Protein AF-A0AA38I132-F1 (afdb_monomer_lite)

Secondary structure (DSSP, 8-state):
-------------HHHHHHHTSPEEEEEEE-SGGGTT--HHHHHHHHHHHTTTTS---EEEEEE-STT-EEEEES-HHHHHHHHHHHHTTTEEEEEEPPPPPPP------HHHHTSS----

Sequence (121 aa):
MSADADEMHAKTSYAQTLIKNSQKTIIVKPKGENQKNQSIAKTKSDVLKNVDPLTDINIGKVKNLKDGGVLLQCDSSSNFKQSAMNNLSDQYDIREVKTIGPRIRITGIPDYIKKKTLSYI

Foldseek 3Di:
DDDPPPPPPPPDDPLNVVVVPDFWKKKKAFDDPVQLQPALVVVVVQLCVQQVPPDPKDWDDWDADHSSMIMTTINDLPSSQVSCCVGPVVTIDMDIDDDDGDDDDDPDDDPVVVPPPDPDD

Structure (mmCIF, N/CA/C/O backbone):
data_AF-A0AA38I132-F1
#
_entry.id   AF-A0AA38I132-F1
#
loop_
_atom_site.group_PDB
_atom_site.id
_atom_site.type_symbol
_atom_site.label_atom_id
_atom_site.label_alt_id
_atom_site.label_comp_id
_atom_site.label_asym_id
_atom_site.label_entity_id
_atom_site.label_seq_id
_atom_site.pdbx_PDB_ins_code
_atom_site.Cartn_x
_atom_site.Cartn_y
_atom_site.Cartn_z
_atom_site.occupancy
_atom_site.B_iso_or_equiv
_atom_site.auth_seq_id
_atom_site.auth_comp_id
_atom_site.auth_asym_id
_atom_site.auth_atom_id
_atom_site.pdbx_PDB_model_num
ATOM 1 N N . MET A 1 1 ? -2.805 -18.395 -49.022 1.00 41.16 1 MET A N 1
ATOM 2 C CA . MET A 1 1 ? -1.754 -17.359 -48.977 1.00 41.16 1 MET A CA 1
ATOM 3 C C . MET A 1 1 ? -1.809 -16.762 -47.585 1.00 41.16 1 MET A C 1
ATOM 5 O O . MET A 1 1 ? -2.701 -15.972 -47.311 1.00 41.16 1 MET A O 1
ATOM 9 N N . SER A 1 2 ? -0.971 -17.273 -46.685 1.00 41.19 2 SER A N 1
ATOM 10 C CA . SER A 1 2 ? -0.901 -16.840 -45.288 1.00 41.19 2 SER A CA 1
ATOM 11 C C . SER A 1 2 ? 0.011 -15.622 -45.215 1.00 41.19 2 SER A C 1
ATOM 13 O O . SER A 1 2 ? 1.144 -15.687 -45.682 1.00 41.19 2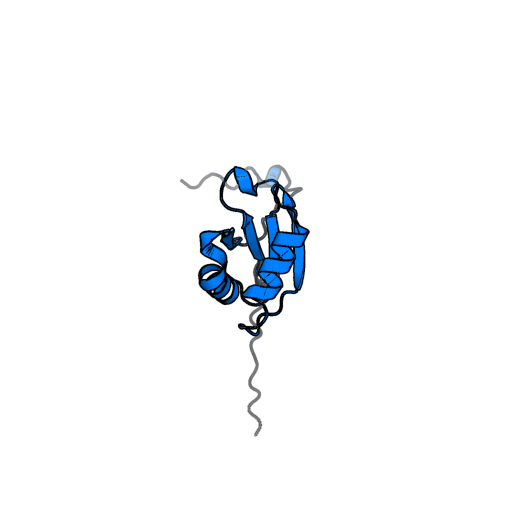 SER A O 1
ATOM 15 N N . ALA A 1 3 ? -0.507 -14.507 -44.709 1.00 45.59 3 ALA A N 1
ATOM 16 C CA . ALA A 1 3 ? 0.309 -13.360 -44.350 1.00 45.59 3 ALA A CA 1
ATOM 17 C C . ALA A 1 3 ? 0.806 -13.594 -42.921 1.00 45.59 3 ALA A C 1
ATOM 19 O O . ALA A 1 3 ? 0.038 -13.460 -41.968 1.00 45.59 3 ALA A O 1
ATOM 20 N N . ASP A 1 4 ? 2.064 -14.006 -42.799 1.00 46.94 4 ASP A N 1
ATOM 21 C CA . ASP A 1 4 ? 2.779 -14.055 -41.532 1.00 46.94 4 ASP A CA 1
ATOM 22 C C . ASP A 1 4 ? 2.909 -12.624 -40.995 1.00 46.94 4 ASP A C 1
ATOM 24 O O . ASP A 1 4 ? 3.622 -11.782 -41.546 1.00 46.94 4 ASP A O 1
ATOM 28 N N . ALA A 1 5 ? 2.151 -12.326 -39.941 1.00 51.34 5 ALA A N 1
ATOM 29 C CA . ALA A 1 5 ? 2.345 -11.133 -39.139 1.00 51.34 5 ALA A CA 1
ATOM 30 C C . ALA A 1 5 ? 3.585 -11.364 -38.269 1.00 51.34 5 ALA A C 1
ATOM 32 O O . ALA A 1 5 ? 3.509 -11.980 -37.208 1.00 51.34 5 ALA A O 1
ATOM 33 N N . ASP A 1 6 ? 4.730 -10.901 -38.763 1.00 47.12 6 ASP A N 1
ATOM 34 C CA . ASP A 1 6 ? 5.992 -10.858 -38.032 1.00 47.12 6 ASP A CA 1
ATOM 35 C C . ASP A 1 6 ? 5.826 -9.904 -36.834 1.00 47.12 6 ASP A C 1
ATOM 37 O O . ASP A 1 6 ? 5.898 -8.674 -36.942 1.00 47.12 6 ASP A O 1
ATOM 41 N N . GLU A 1 7 ? 5.490 -10.475 -35.679 1.00 51.91 7 GLU A N 1
ATOM 42 C CA . GLU A 1 7 ? 5.307 -9.761 -34.424 1.00 51.91 7 GLU A CA 1
ATOM 43 C C . GLU A 1 7 ? 6.687 -9.274 -33.950 1.00 51.91 7 GLU A C 1
ATOM 45 O O . GLU A 1 7 ? 7.458 -9.996 -33.314 1.00 51.91 7 GLU A O 1
ATOM 50 N N . MET A 1 8 ? 7.046 -8.035 -34.306 1.00 45.88 8 MET A N 1
ATOM 51 C CA . MET A 1 8 ? 8.252 -7.371 -33.806 1.00 45.88 8 MET A CA 1
ATOM 52 C C . MET A 1 8 ? 8.192 -7.267 -32.274 1.00 45.88 8 MET A C 1
ATOM 54 O O . MET A 1 8 ? 7.698 -6.288 -31.711 1.00 45.88 8 MET A O 1
ATOM 58 N N . HIS A 1 9 ? 8.738 -8.264 -31.576 1.00 53.69 9 HIS A N 1
ATOM 59 C CA . HIS A 1 9 ? 8.981 -8.211 -30.140 1.00 53.69 9 HIS A CA 1
ATOM 60 C C . HIS A 1 9 ? 9.980 -7.087 -29.838 1.00 53.69 9 HIS A C 1
ATOM 62 O O . HIS A 1 9 ? 11.200 -7.270 -29.878 1.00 53.69 9 HIS A O 1
ATOM 68 N N . ALA A 1 10 ? 9.465 -5.901 -29.508 1.00 62.38 10 ALA A N 1
ATOM 69 C CA . ALA A 1 10 ? 10.262 -4.816 -28.962 1.00 62.38 10 ALA A CA 1
ATOM 70 C C . ALA A 1 10 ? 11.015 -5.335 -27.724 1.00 62.38 10 ALA A C 1
ATOM 72 O O . ALA A 1 10 ? 10.408 -5.639 -26.691 1.00 62.38 10 ALA A O 1
ATOM 73 N N . LYS A 1 11 ? 12.346 -5.468 -27.834 1.00 68.38 11 LYS A N 1
ATOM 74 C CA . LYS A 1 11 ? 13.218 -5.896 -26.732 1.00 68.38 11 LYS A CA 1
ATOM 75 C C . LYS A 1 11 ? 13.067 -4.903 -25.580 1.00 68.38 11 LYS A C 1
ATOM 77 O O . LYS A 1 11 ? 13.655 -3.826 -25.582 1.00 68.38 11 LYS A O 1
ATOM 82 N N . THR A 1 12 ? 12.235 -5.261 -24.607 1.00 71.19 12 THR A N 1
ATOM 83 C CA . THR A 1 12 ? 12.004 -4.466 -23.400 1.00 71.19 12 THR A CA 1
ATOM 84 C C . THR A 1 12 ? 13.298 -4.446 -22.586 1.00 71.19 12 THR A C 1
ATOM 86 O O . THR A 1 12 ? 13.916 -5.488 -22.367 1.00 71.19 12 THR A O 1
ATOM 89 N N . SER A 1 13 ? 13.732 -3.263 -22.147 1.00 80.12 13 SER A N 1
ATOM 90 C CA . SER A 1 13 ? 14.944 -3.130 -21.330 1.00 80.12 13 SER A CA 1
ATOM 91 C C . SER A 1 13 ? 14.785 -3.888 -20.009 1.00 80.12 13 SE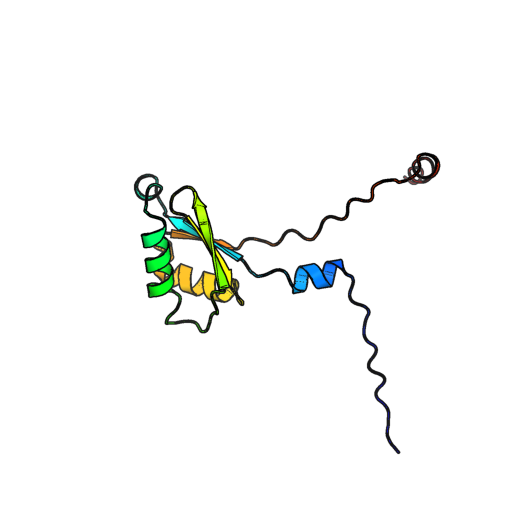R A C 1
ATOM 93 O O . SER A 1 13 ? 13.711 -3.865 -19.408 1.00 80.12 13 SER A O 1
ATOM 95 N N . TYR A 1 14 ? 15.857 -4.501 -19.496 1.00 77.81 14 TYR A N 1
ATOM 96 C CA . TYR A 1 14 ? 15.841 -5.197 -18.201 1.00 77.81 14 TYR A CA 1
ATOM 97 C C . TYR A 1 14 ? 15.271 -4.319 -17.074 1.00 77.81 14 TYR A C 1
ATOM 99 O O . TYR A 1 14 ? 14.487 -4.779 -16.245 1.00 77.81 14 TYR A O 1
ATOM 107 N N . ALA A 1 15 ? 15.582 -3.019 -17.095 1.00 75.06 15 ALA A N 1
ATOM 108 C CA . ALA A 1 15 ? 15.034 -2.058 -16.144 1.00 75.06 15 ALA A CA 1
ATOM 109 C C . ALA A 1 15 ? 13.503 -1.925 -16.252 1.00 75.06 15 ALA A C 1
ATOM 111 O O . ALA A 1 15 ? 12.820 -1.837 -15.234 1.00 75.06 15 ALA A O 1
ATOM 112 N N . GLN A 1 16 ? 12.953 -1.951 -17.469 1.00 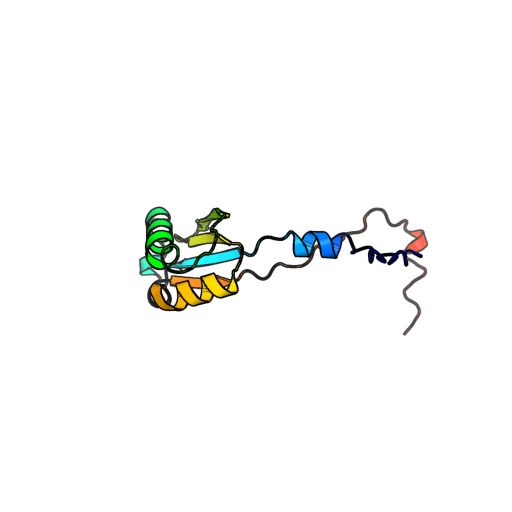75.31 16 GLN A N 1
ATOM 113 C CA . GLN A 1 16 ? 11.507 -1.904 -17.697 1.00 75.31 16 GLN A CA 1
ATOM 114 C C . GLN A 1 16 ? 10.827 -3.195 -17.225 1.00 75.31 16 GLN A C 1
ATOM 116 O O . GLN A 1 16 ? 9.758 -3.125 -16.622 1.00 75.31 16 GLN A O 1
ATOM 121 N N . THR A 1 17 ? 11.459 -4.355 -17.418 1.00 77.50 17 THR A N 1
ATOM 122 C CA . THR A 1 17 ? 10.970 -5.638 -16.886 1.00 77.50 17 THR A CA 1
ATOM 123 C C . THR A 1 17 ? 10.924 -5.627 -15.358 1.00 77.50 17 THR A C 1
ATOM 125 O O . THR A 1 17 ? 9.922 -6.025 -14.768 1.00 77.50 17 THR A O 1
ATOM 128 N N . LEU A 1 18 ? 11.958 -5.094 -14.699 1.00 74.44 18 LEU A N 1
ATOM 129 C CA . LEU A 1 18 ? 11.977 -4.953 -13.240 1.00 74.44 18 LEU A CA 1
ATOM 130 C C . LEU A 1 18 ? 10.885 -4.014 -12.716 1.00 74.44 18 LEU A C 1
ATOM 132 O O . LEU A 1 18 ? 10.295 -4.289 -11.675 1.00 74.44 18 LEU A O 1
ATOM 136 N N . ILE A 1 19 ? 10.597 -2.920 -13.424 1.00 74.56 19 ILE A N 1
ATOM 137 C CA . ILE A 1 19 ? 9.520 -1.996 -13.042 1.00 74.56 19 ILE A CA 1
ATOM 138 C C . ILE A 1 19 ? 8.151 -2.662 -13.219 1.00 74.56 19 ILE A C 1
ATOM 140 O O . ILE A 1 19 ? 7.323 -2.572 -12.314 1.00 74.56 19 ILE A O 1
ATOM 144 N N . LYS A 1 20 ? 7.919 -3.364 -14.337 1.00 70.75 20 LYS A N 1
ATOM 145 C CA . LYS A 1 20 ? 6.671 -4.112 -14.579 1.00 70.75 20 LYS A CA 1
ATOM 146 C C . LYS A 1 20 ? 6.434 -5.192 -13.521 1.00 70.75 20 LYS A C 1
ATOM 148 O O . LYS A 1 20 ? 5.314 -5.339 -13.052 1.00 70.75 20 LYS A O 1
ATOM 153 N N . ASN A 1 21 ? 7.495 -5.877 -13.098 1.00 70.38 21 ASN A N 1
ATOM 154 C CA . ASN A 1 21 ? 7.427 -6.919 -12.072 1.00 70.38 21 ASN A CA 1
ATOM 155 C C . ASN A 1 21 ? 7.445 -6.367 -10.636 1.00 70.38 21 ASN A C 1
ATOM 157 O O . ASN A 1 21 ? 7.314 -7.132 -9.679 1.00 70.38 21 ASN A O 1
ATOM 161 N N . SER A 1 22 ? 7.629 -5.055 -10.452 1.00 71.62 22 SER A N 1
ATOM 162 C CA . SER A 1 22 ? 7.587 -4.451 -9.123 1.00 71.62 22 SER A CA 1
ATOM 163 C C . SER A 1 22 ? 6.146 -4.410 -8.613 1.00 71.62 22 SER A C 1
ATOM 165 O O . SER A 1 22 ? 5.270 -3.775 -9.201 1.00 71.62 22 SER A O 1
ATOM 167 N N . GLN A 1 23 ? 5.893 -5.107 -7.507 1.00 74.81 23 GLN A N 1
ATOM 168 C CA . GLN A 1 23 ? 4.561 -5.168 -6.914 1.00 74.81 23 GLN A CA 1
ATOM 169 C C . GLN A 1 23 ? 4.161 -3.817 -6.320 1.00 74.81 23 GLN A C 1
ATOM 171 O O . GLN A 1 23 ? 4.927 -3.181 -5.583 1.00 74.81 23 GLN A O 1
ATOM 176 N N . LYS A 1 24 ? 2.933 -3.393 -6.623 1.00 85.94 24 LYS A N 1
ATOM 177 C CA . LYS A 1 24 ? 2.355 -2.163 -6.091 1.00 85.94 24 LYS A CA 1
ATOM 178 C C . LYS A 1 24 ? 2.178 -2.307 -4.585 1.00 85.94 24 LYS A C 1
ATOM 180 O O . LYS A 1 24 ? 1.784 -3.356 -4.081 1.00 85.94 24 LYS A O 1
ATOM 185 N N . THR A 1 25 ? 2.573 -1.272 -3.853 1.00 89.62 25 THR A N 1
ATOM 186 C CA . THR A 1 25 ? 2.740 -1.361 -2.403 1.00 89.62 25 THR A CA 1
ATOM 187 C C . THR A 1 25 ? 2.106 -0.163 -1.714 1.00 89.62 25 THR A C 1
ATOM 189 O O . THR A 1 25 ? 2.297 0.980 -2.133 1.00 89.62 25 THR A O 1
ATOM 192 N N . ILE A 1 26 ? 1.389 -0.421 -0.623 1.00 90.88 26 ILE A N 1
ATOM 193 C CA . ILE A 1 26 ? 0.724 0.593 0.194 1.00 90.88 26 ILE A CA 1
ATOM 194 C C . ILE A 1 26 ? 1.159 0.464 1.640 1.00 90.88 26 ILE A C 1
ATOM 196 O O . ILE A 1 26 ? 1.355 -0.630 2.161 1.00 90.88 26 ILE A O 1
ATOM 200 N N . ILE A 1 27 ? 1.314 1.609 2.286 1.00 92.44 27 ILE A N 1
ATOM 201 C CA . ILE A 1 27 ? 1.561 1.731 3.711 1.00 92.44 27 ILE A CA 1
ATOM 202 C C . ILE A 1 27 ? 0.271 2.206 4.369 1.00 92.44 27 ILE A C 1
ATOM 204 O O . ILE A 1 27 ? -0.289 3.221 3.961 1.00 92.44 27 ILE A O 1
ATOM 208 N N . VAL A 1 28 ? -0.149 1.498 5.412 1.00 91.69 28 VAL A N 1
ATOM 209 C CA . VAL A 1 28 ? -1.249 1.892 6.294 1.00 91.69 28 VAL A CA 1
ATOM 210 C C . VAL A 1 28 ? -0.674 2.061 7.694 1.00 91.69 28 VAL A C 1
ATOM 212 O O . VAL A 1 28 ? -0.069 1.134 8.237 1.00 91.69 28 VAL A O 1
ATOM 215 N N . LYS A 1 29 ? -0.809 3.255 8.270 1.00 92.31 29 LYS A N 1
ATOM 216 C CA . LYS A 1 29 ? -0.301 3.584 9.608 1.00 92.31 29 LYS A CA 1
ATOM 217 C C . LYS A 1 29 ? -1.392 4.222 10.462 1.00 92.31 29 LYS A C 1
ATOM 219 O O . LYS A 1 29 ? -2.111 5.056 9.929 1.00 92.31 29 LYS A O 1
ATOM 224 N N . PRO A 1 30 ? -1.520 3.886 11.753 1.00 91.81 30 PRO A N 1
ATOM 225 C CA . PRO A 1 30 ? -2.459 4.567 12.643 1.00 91.81 30 PRO A CA 1
ATOM 226 C C . PRO A 1 30 ? -2.188 6.079 12.716 1.00 91.81 30 PRO A C 1
ATOM 228 O O . PRO A 1 30 ? -1.031 6.512 12.702 1.00 91.81 30 PRO A O 1
ATOM 231 N N . LYS A 1 31 ? -3.251 6.884 12.796 1.00 88.94 31 LYS A N 1
ATOM 232 C CA . LYS A 1 31 ? -3.191 8.341 12.971 1.00 88.94 31 LYS A CA 1
ATOM 233 C C . LYS A 1 31 ? -3.223 8.719 14.450 1.00 88.94 31 LYS A C 1
ATOM 235 O O . LYS A 1 31 ? -3.947 8.139 15.250 1.00 88.94 31 LYS A O 1
ATOM 240 N N . GLY A 1 32 ? -2.477 9.768 14.789 1.00 78.19 32 GLY A N 1
ATOM 241 C CA . GLY A 1 32 ? -2.440 10.337 16.137 1.00 78.19 32 GLY A CA 1
ATOM 242 C C . GLY A 1 32 ? -1.423 9.661 17.059 1.00 78.19 32 GLY A C 1
ATOM 243 O O . GLY A 1 32 ? -1.155 8.465 16.965 1.00 78.19 32 GLY A O 1
ATOM 244 N N . GLU A 1 33 ? -0.829 10.444 17.961 1.00 70.38 33 GLU A N 1
ATOM 245 C CA . GLU A 1 33 ? 0.211 9.959 18.882 1.00 70.38 33 GLU A CA 1
ATOM 246 C C . GLU A 1 33 ? -0.282 8.843 19.803 1.00 70.38 33 GLU A C 1
ATOM 248 O O . GLU A 1 33 ? 0.447 7.884 20.044 1.00 70.38 33 GLU A O 1
ATOM 253 N N . ASN A 1 34 ? -1.555 8.896 20.194 1.00 66.62 34 ASN A N 1
ATOM 254 C CA . ASN A 1 34 ? -2.179 7.895 21.057 1.00 66.62 34 ASN A CA 1
ATOM 255 C C . ASN A 1 34 ? -2.399 6.538 20.364 1.00 66.62 34 ASN A C 1
ATOM 257 O O . ASN A 1 34 ? -2.600 5.537 21.045 1.00 66.62 34 ASN A O 1
ATOM 261 N N . GLN A 1 35 ? -2.345 6.476 19.027 1.00 68.94 35 GLN A N 1
ATOM 262 C CA . GLN A 1 35 ? -2.525 5.231 18.268 1.00 68.94 35 GLN A CA 1
ATOM 263 C C . GLN A 1 35 ? -1.222 4.680 17.674 1.00 68.94 35 GLN A C 1
ATOM 265 O O . GLN A 1 35 ? -1.222 3.570 17.144 1.00 68.94 35 GLN A O 1
ATOM 270 N N . LYS A 1 36 ? -0.087 5.384 17.809 1.00 68.44 36 LYS A N 1
ATOM 271 C CA . LYS A 1 36 ? 1.226 4.892 17.342 1.00 68.44 36 LYS A CA 1
ATOM 272 C C . LYS A 1 36 ? 1.657 3.594 18.038 1.00 68.44 36 LYS A C 1
ATOM 274 O O . LYS A 1 36 ? 2.381 2.803 17.452 1.00 68.44 36 LYS A O 1
ATOM 279 N N . ASN A 1 37 ? 1.164 3.325 19.246 1.00 75.12 37 ASN A N 1
ATOM 280 C CA . ASN A 1 37 ? 1.423 2.073 19.970 1.00 75.12 37 ASN A CA 1
ATOM 281 C C . ASN A 1 37 ? 0.369 0.983 19.710 1.00 75.12 37 ASN A C 1
ATOM 283 O O . ASN A 1 37 ? 0.324 -0.021 20.422 1.00 75.12 37 ASN A O 1
ATOM 287 N N . GLN A 1 38 ? -0.501 1.161 18.713 1.00 82.38 38 GLN A N 1
ATOM 288 C CA . GLN A 1 38 ? -1.498 0.157 18.374 1.00 82.38 38 GLN A CA 1
ATOM 289 C C . GLN A 1 38 ? -0.838 -1.164 17.945 1.00 82.38 38 GLN A C 1
ATOM 291 O O . GLN A 1 38 ? 0.156 -1.194 17.219 1.00 82.38 38 GLN A O 1
ATOM 296 N N . SER A 1 39 ? -1.441 -2.283 18.356 1.00 86.81 39 SER A N 1
ATOM 297 C CA . SER A 1 39 ? -1.027 -3.609 17.900 1.00 86.81 39 SER A CA 1
ATOM 298 C C . SER A 1 39 ? -1.175 -3.745 16.384 1.00 86.81 39 SER A C 1
ATOM 300 O O . SER A 1 39 ? -2.242 -3.507 15.818 1.00 86.81 39 SER A O 1
ATOM 302 N N . ILE A 1 40 ? -0.119 -4.236 15.735 1.00 88.94 40 ILE A N 1
ATOM 303 C CA . ILE A 1 40 ? -0.099 -4.525 14.296 1.00 88.94 40 ILE A CA 1
ATOM 304 C C . ILE A 1 40 ? -1.227 -5.494 13.904 1.00 88.94 40 ILE A C 1
ATOM 306 O O . ILE A 1 40 ? -1.790 -5.384 12.817 1.00 88.94 40 ILE A O 1
ATOM 310 N N . ALA A 1 41 ? -1.583 -6.435 14.787 1.00 88.44 41 ALA A N 1
ATOM 311 C CA . ALA A 1 41 ? -2.663 -7.389 14.537 1.00 88.44 41 ALA A CA 1
ATOM 312 C C . ALA A 1 41 ? -4.022 -6.691 14.371 1.00 88.44 41 ALA A C 1
ATOM 314 O O . ALA A 1 41 ? -4.814 -7.092 13.521 1.00 88.44 41 ALA A O 1
ATOM 315 N N . LYS A 1 42 ? -4.259 -5.611 15.128 1.00 89.94 42 LYS A N 1
ATOM 316 C CA . LYS A 1 42 ? -5.471 -4.801 15.001 1.00 89.94 42 LYS A CA 1
ATOM 317 C C . LYS A 1 42 ? -5.501 -4.087 13.652 1.00 89.94 42 LYS A C 1
ATOM 319 O O . LYS A 1 42 ? -6.465 -4.246 12.919 1.00 89.94 42 LYS A O 1
ATOM 324 N N . THR A 1 43 ? -4.404 -3.434 13.265 1.00 89.44 43 THR A N 1
ATOM 325 C CA . THR A 1 43 ? -4.294 -2.771 11.954 1.00 89.44 43 THR A CA 1
ATOM 326 C C . THR A 1 43 ? -4.535 -3.745 10.795 1.00 89.44 43 THR A C 1
ATOM 328 O O . THR A 1 43 ? -5.240 -3.414 9.849 1.00 89.44 43 THR A O 1
ATOM 331 N N . LYS A 1 44 ? -3.998 -4.973 10.866 1.00 88.50 44 LYS A N 1
ATOM 332 C CA . LYS A 1 44 ? -4.267 -6.012 9.854 1.00 88.50 44 LYS A CA 1
ATOM 333 C C . LYS A 1 44 ? -5.740 -6.406 9.803 1.00 88.50 44 LYS A C 1
ATOM 335 O O . LYS A 1 44 ? -6.295 -6.507 8.717 1.00 88.50 44 LYS A O 1
ATOM 340 N N . SER A 1 45 ? -6.345 -6.638 10.966 1.00 88.88 45 SER A N 1
ATOM 341 C CA . SER A 1 45 ? -7.757 -7.007 11.077 1.00 88.88 45 SER A CA 1
ATOM 342 C C . SER A 1 45 ? -8.658 -5.917 10.501 1.00 88.88 45 SER A C 1
ATOM 344 O O . SER A 1 45 ? -9.541 -6.212 9.705 1.00 88.88 45 SER A O 1
ATOM 346 N N . ASP A 1 46 ? -8.383 -4.654 10.827 1.00 88.94 46 ASP A N 1
ATOM 347 C CA . ASP A 1 46 ? -9.164 -3.516 10.346 1.00 88.94 46 ASP A CA 1
ATOM 348 C C . ASP A 1 46 ? -9.041 -3.354 8.827 1.00 88.94 46 ASP A C 1
ATOM 350 O O . ASP A 1 46 ? -10.042 -3.113 8.156 1.00 88.94 46 ASP A O 1
ATOM 354 N N . VAL A 1 47 ? -7.845 -3.550 8.264 1.00 88.25 47 VAL A N 1
ATOM 355 C CA . VAL A 1 47 ? -7.648 -3.541 6.809 1.00 88.25 47 VAL A CA 1
ATOM 356 C C . VAL A 1 47 ? -8.422 -4.673 6.133 1.00 88.25 47 VAL A C 1
ATOM 358 O O . VAL A 1 47 ? -9.169 -4.413 5.194 1.00 88.25 47 VAL A O 1
ATOM 361 N N . LEU A 1 48 ? -8.280 -5.912 6.611 1.00 85.12 48 LEU A N 1
ATOM 362 C CA . LEU A 1 48 ? -8.953 -7.066 6.007 1.00 85.12 48 LEU A CA 1
ATOM 363 C C . LEU A 1 48 ? -10.480 -6.957 6.115 1.00 85.12 48 LEU A C 1
ATOM 365 O O . LEU A 1 48 ? -11.194 -7.323 5.195 1.00 85.12 48 LEU A O 1
ATOM 369 N N . LYS A 1 49 ? -11.004 -6.399 7.209 1.00 85.44 49 LYS A N 1
ATOM 370 C CA . LYS A 1 49 ? -12.453 -6.234 7.388 1.00 85.44 49 LYS A CA 1
ATOM 371 C C . LYS A 1 49 ? -13.056 -5.120 6.539 1.00 85.44 49 LYS A C 1
ATOM 373 O O . LYS A 1 49 ? -14.195 -5.254 6.113 1.00 85.44 49 LYS A O 1
ATOM 378 N N . ASN A 1 50 ? -12.332 -4.020 6.336 1.00 82.50 50 ASN A N 1
ATOM 379 C CA . ASN A 1 50 ? -12.899 -2.807 5.736 1.00 82.50 50 ASN A CA 1
ATOM 380 C C . ASN A 1 50 ? -12.470 -2.568 4.281 1.00 82.50 50 ASN A C 1
ATOM 382 O O . ASN A 1 50 ? -13.039 -1.698 3.625 1.00 82.50 50 ASN A O 1
ATOM 386 N N . VAL A 1 51 ? -11.465 -3.290 3.776 1.00 75.50 51 VAL A N 1
ATOM 387 C CA . VAL A 1 51 ? -10.947 -3.112 2.405 1.00 75.50 51 VAL A CA 1
ATOM 388 C C . VAL A 1 51 ? -11.140 -4.365 1.549 1.00 75.50 51 VAL A C 1
ATOM 390 O O . VAL A 1 51 ? -11.530 -4.242 0.394 1.00 75.50 51 VAL A O 1
ATOM 393 N N . ASP A 1 52 ? -10.931 -5.555 2.114 1.00 65.31 52 ASP A N 1
ATOM 394 C CA . ASP A 1 52 ? -11.002 -6.836 1.390 1.00 65.31 52 ASP A CA 1
ATOM 395 C C . ASP A 1 52 ? -12.409 -7.211 0.859 1.00 65.31 52 ASP A C 1
ATOM 397 O O . ASP A 1 52 ? -12.504 -7.688 -0.266 1.00 65.31 52 ASP A O 1
ATOM 401 N N . PRO A 1 53 ? -13.541 -6.968 1.561 1.00 59.81 53 PRO A N 1
ATOM 402 C CA . PRO A 1 53 ? -14.831 -7.491 1.089 1.00 59.81 53 PRO A CA 1
ATOM 403 C C . PRO A 1 53 ? -15.469 -6.703 -0.066 1.00 59.81 53 PRO A C 1
ATOM 405 O O . PRO A 1 53 ? -16.469 -7.152 -0.619 1.00 59.81 53 PRO A O 1
ATOM 408 N N . LEU A 1 54 ? -14.958 -5.515 -0.407 1.00 56.69 54 LEU A N 1
ATOM 409 C CA . LEU A 1 54 ? -15.631 -4.581 -1.327 1.00 56.69 54 LEU A CA 1
ATOM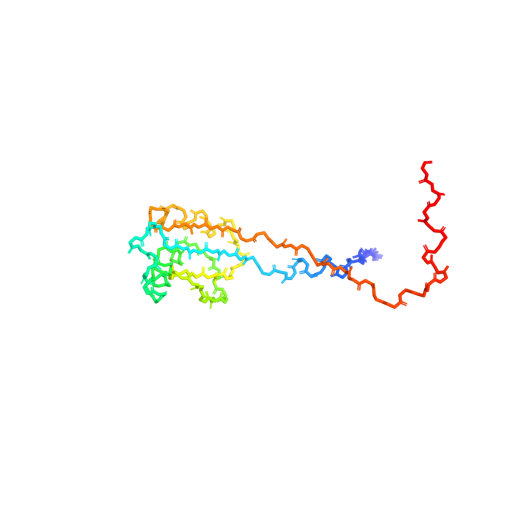 410 C C . LEU A 1 54 ? -14.935 -4.416 -2.672 1.00 56.69 54 LEU A C 1
ATOM 412 O O . LEU A 1 54 ? -15.506 -3.868 -3.612 1.00 56.69 54 LEU A O 1
ATOM 416 N N . THR A 1 55 ? -13.683 -4.832 -2.756 1.00 62.00 55 THR A N 1
ATOM 417 C CA . THR A 1 55 ? -12.847 -4.585 -3.915 1.00 62.00 55 THR A CA 1
ATOM 418 C C . THR A 1 55 ? -12.090 -5.861 -4.190 1.00 62.00 55 THR A C 1
ATOM 420 O O . THR A 1 55 ? -11.392 -6.317 -3.297 1.00 62.00 55 THR A O 1
ATOM 423 N N . ASP A 1 56 ? -12.256 -6.410 -5.395 1.00 71.62 56 ASP A N 1
ATOM 424 C CA . ASP A 1 56 ? -11.619 -7.612 -5.970 1.00 71.62 56 ASP A CA 1
ATOM 425 C C . ASP A 1 56 ? -10.072 -7.488 -6.042 1.00 71.62 56 ASP A C 1
ATOM 427 O O . ASP A 1 56 ? -9.430 -7.714 -7.063 1.00 71.62 56 ASP A O 1
ATOM 431 N N . ILE A 1 57 ? -9.459 -7.002 -4.967 1.00 77.38 57 ILE A N 1
ATOM 432 C CA . ILE A 1 57 ? -8.064 -6.609 -4.854 1.00 77.38 57 ILE A CA 1
ATOM 433 C C . ILE A 1 57 ? -7.347 -7.739 -4.160 1.00 77.38 57 ILE A C 1
ATOM 435 O O . ILE A 1 57 ? -7.563 -8.004 -2.979 1.00 77.38 57 ILE A O 1
ATOM 439 N N . ASN A 1 58 ? -6.425 -8.365 -4.874 1.00 81.62 58 ASN A N 1
ATOM 440 C CA . ASN A 1 58 ? -5.636 -9.422 -4.289 1.00 81.62 58 ASN A CA 1
ATOM 441 C C . ASN A 1 58 ? -4.540 -8.831 -3.390 1.00 81.62 58 ASN A C 1
ATOM 443 O O . ASN A 1 58 ? -3.546 -8.262 -3.863 1.00 81.62 58 ASN A O 1
ATOM 447 N N . ILE A 1 59 ? -4.709 -8.975 -2.075 1.00 83.06 59 ILE A N 1
ATOM 448 C CA . ILE A 1 59 ? -3.676 -8.642 -1.097 1.00 83.06 59 ILE A CA 1
ATOM 449 C C . ILE A 1 59 ? -2.678 -9.802 -1.041 1.00 83.06 59 ILE A C 1
ATOM 451 O O . ILE A 1 59 ? -2.954 -10.871 -0.508 1.00 83.06 59 ILE A O 1
ATOM 455 N N . GLY A 1 60 ? -1.477 -9.570 -1.566 1.00 83.44 60 GLY A N 1
ATOM 456 C CA . GLY A 1 60 ? -0.384 -10.534 -1.529 1.00 83.44 60 GLY A CA 1
ATOM 457 C C . GLY A 1 60 ? 0.330 -10.530 -0.176 1.00 83.44 60 GLY A C 1
ATOM 458 O O . GLY A 1 60 ? -0.146 -11.035 0.838 1.00 83.44 60 GLY A O 1
ATOM 459 N N . LYS A 1 61 ? 1.546 -9.977 -0.142 1.00 86.06 61 LYS A N 1
ATOM 460 C CA . LYS A 1 61 ? 2.371 -9.988 1.070 1.00 86.06 61 LYS A CA 1
ATOM 461 C C . LYS A 1 61 ? 2.022 -8.836 2.004 1.00 86.06 61 LYS A C 1
ATOM 463 O O . LYS A 1 61 ? 2.048 -7.671 1.609 1.00 86.06 61 LYS A O 1
ATOM 468 N N . VAL A 1 62 ? 1.866 -9.161 3.285 1.00 88.81 62 VAL A N 1
ATOM 469 C CA . VAL A 1 62 ? 1.763 -8.176 4.365 1.00 88.81 62 VAL A CA 1
ATOM 470 C C . VAL A 1 62 ? 3.052 -8.165 5.182 1.00 88.81 62 VAL A C 1
ATOM 472 O O . VAL A 1 62 ? 3.449 -9.179 5.756 1.00 88.81 62 VAL A O 1
ATOM 475 N N . LYS A 1 63 ? 3.711 -7.011 5.264 1.00 90.25 63 LYS A N 1
ATOM 476 C CA . LYS A 1 63 ? 4.866 -6.764 6.132 1.00 90.25 63 LYS A CA 1
ATOM 477 C C . LYS A 1 63 ? 4.477 -5.852 7.286 1.00 90.25 63 LYS A C 1
ATOM 479 O O . LYS A 1 63 ? 3.726 -4.898 7.121 1.00 90.25 63 LYS A O 1
ATOM 484 N N . ASN A 1 64 ? 5.037 -6.128 8.452 1.00 91.69 64 ASN A N 1
ATOM 485 C CA . ASN A 1 64 ? 4.843 -5.300 9.632 1.00 91.69 64 ASN A CA 1
ATOM 486 C C . ASN A 1 64 ? 5.808 -4.109 9.586 1.00 91.69 64 ASN A C 1
ATOM 488 O O . ASN A 1 64 ? 6.975 -4.272 9.223 1.00 91.69 64 ASN A O 1
ATOM 492 N N . LEU A 1 65 ? 5.334 -2.929 9.969 1.00 88.44 65 LEU A N 1
ATOM 493 C CA . LEU A 1 65 ? 6.147 -1.732 10.157 1.00 88.44 65 LEU A CA 1
ATOM 494 C C . LEU A 1 65 ? 6.159 -1.335 11.638 1.00 88.44 65 LEU A C 1
ATOM 496 O O . LEU A 1 65 ? 5.410 -1.870 12.455 1.00 88.44 65 LEU A O 1
ATOM 500 N N . LYS A 1 66 ? 7.028 -0.378 11.976 1.00 86.31 66 LYS A N 1
ATOM 501 C CA . LYS A 1 66 ? 7.010 0.290 13.282 1.00 86.31 66 LYS A CA 1
ATOM 502 C C . LYS A 1 66 ? 5.700 1.065 13.477 1.00 86.31 66 LYS A C 1
ATOM 504 O O . LYS A 1 66 ? 5.004 1.366 12.503 1.00 86.31 66 LYS A O 1
ATOM 509 N N . ASP A 1 67 ? 5.410 1.387 14.732 1.00 86.94 67 ASP A N 1
ATOM 510 C CA . ASP A 1 67 ? 4.271 2.210 15.153 1.00 86.94 67 ASP A CA 1
ATOM 511 C C . ASP A 1 67 ? 2.905 1.636 14.735 1.00 86.94 67 ASP A C 1
ATOM 513 O O . ASP A 1 67 ? 2.041 2.343 14.219 1.00 86.94 67 ASP A O 1
ATOM 517 N N . GLY A 1 68 ? 2.740 0.314 14.844 1.00 85.31 68 GLY A N 1
ATOM 518 C CA . GLY A 1 68 ? 1.486 -0.359 14.483 1.00 85.31 68 GLY A CA 1
ATOM 519 C C . GLY A 1 68 ? 1.165 -0.361 12.984 1.00 85.31 68 GLY A C 1
ATOM 520 O O . GLY A 1 68 ? 0.071 -0.772 12.591 1.00 85.31 68 GLY A O 1
ATOM 521 N N . GLY A 1 69 ? 2.092 0.100 12.140 1.00 90.12 69 GLY A N 1
ATOM 522 C CA . GLY A 1 69 ? 1.903 0.184 10.699 1.00 90.12 69 GLY A CA 1
ATOM 523 C C . GLY A 1 69 ? 2.014 -1.160 9.985 1.00 90.12 69 GLY A C 1
ATOM 524 O O . GLY A 1 69 ? 2.680 -2.094 10.439 1.00 90.12 69 GLY A O 1
ATOM 525 N N . VAL A 1 70 ? 1.417 -1.232 8.801 1.00 92.06 70 VAL A N 1
ATOM 526 C CA . VAL A 1 70 ? 1.517 -2.374 7.890 1.00 92.06 70 VAL A CA 1
ATOM 527 C C . VAL A 1 70 ? 1.851 -1.905 6.482 1.00 92.06 70 VAL A C 1
ATOM 529 O O . VAL A 1 70 ? 1.455 -0.824 6.049 1.00 92.06 70 VAL A O 1
ATOM 532 N N . LEU A 1 71 ? 2.612 -2.728 5.773 1.00 91.38 71 LEU A N 1
ATOM 533 C CA . LEU A 1 71 ? 2.939 -2.566 4.368 1.00 91.38 71 LEU A CA 1
ATOM 534 C C . LEU A 1 71 ? 2.317 -3.723 3.596 1.00 91.38 71 LEU A C 1
ATOM 536 O O . LEU A 1 71 ? 2.580 -4.885 3.896 1.00 91.38 71 LEU A O 1
ATOM 540 N N . LEU A 1 72 ? 1.487 -3.393 2.621 1.00 90.38 72 LEU A N 1
ATOM 541 C CA . LEU A 1 72 ? 0.641 -4.320 1.889 1.00 90.38 72 LEU A CA 1
ATOM 542 C C . LEU A 1 72 ? 1.067 -4.308 0.431 1.00 90.38 72 LEU A C 1
ATOM 544 O O . LEU A 1 72 ? 1.148 -3.243 -0.182 1.00 90.38 72 LEU A O 1
ATOM 548 N N . GLN A 1 73 ? 1.351 -5.484 -0.114 1.00 89.06 73 GLN A N 1
ATOM 549 C CA . GLN A 1 73 ? 1.492 -5.665 -1.551 1.00 89.06 73 GLN A CA 1
ATOM 550 C C . GLN A 1 73 ? 0.130 -6.017 -2.133 1.00 89.06 73 GLN A C 1
ATOM 552 O O . GLN A 1 73 ? -0.550 -6.899 -1.615 1.00 89.06 73 GLN A O 1
ATOM 557 N N . CYS A 1 74 ? -0.247 -5.324 -3.197 1.00 86.81 74 CYS A N 1
ATOM 558 C CA . CYS A 1 74 ? -1.497 -5.526 -3.917 1.00 86.81 74 CYS A CA 1
ATOM 559 C C . CYS A 1 74 ? -1.240 -5.480 -5.426 1.00 86.81 74 CYS A C 1
ATOM 561 O O . CYS A 1 74 ? -0.207 -4.985 -5.889 1.00 86.81 74 CYS A O 1
ATOM 563 N N . ASP A 1 75 ? -2.177 -6.023 -6.186 1.00 85.38 75 ASP A N 1
ATOM 564 C CA . ASP A 1 75 ? -2.233 -5.920 -7.644 1.00 85.38 75 ASP A CA 1
ATOM 565 C C . ASP A 1 75 ? -2.570 -4.491 -8.111 1.00 85.38 75 ASP A C 1
ATOM 567 O O . ASP A 1 75 ? -1.939 -3.976 -9.036 1.00 85.38 75 ASP A O 1
ATOM 571 N N . SER A 1 76 ? -3.493 -3.817 -7.419 1.00 85.56 76 SER A N 1
ATOM 572 C CA . SER A 1 76 ? -3.955 -2.462 -7.722 1.00 85.56 76 SER A CA 1
ATOM 573 C C . SER A 1 76 ? -3.877 -1.537 -6.504 1.00 85.56 76 SER A C 1
ATOM 575 O O . SER A 1 76 ? -4.789 -1.462 -5.676 1.00 85.56 76 SER A O 1
ATOM 577 N N . SER A 1 77 ? -2.791 -0.760 -6.413 1.00 86.50 77 SER A N 1
ATOM 578 C CA . SER A 1 77 ? -2.623 0.231 -5.342 1.00 86.50 77 SER A CA 1
ATOM 579 C C . SER A 1 77 ? -3.634 1.376 -5.418 1.00 86.50 77 SER A C 1
ATOM 581 O O . SER A 1 77 ? -4.107 1.855 -4.390 1.00 86.50 77 SER A O 1
ATOM 583 N N . SER A 1 78 ? -4.008 1.831 -6.610 1.00 85.56 78 SER A N 1
ATOM 584 C CA . SER A 1 78 ? -4.959 2.938 -6.756 1.00 85.56 78 SER A CA 1
ATOM 585 C C . SER A 1 78 ? -6.328 2.588 -6.175 1.00 85.56 78 SER A C 1
ATOM 587 O O . SER A 1 78 ? -6.868 3.351 -5.372 1.00 85.56 78 SER A O 1
ATOM 589 N N . ASN A 1 79 ? -6.843 1.404 -6.512 1.00 85.69 79 ASN A N 1
ATOM 590 C CA . ASN A 1 79 ? -8.160 0.954 -6.064 1.00 85.69 79 ASN A CA 1
ATOM 591 C C . ASN A 1 79 ? -8.147 0.678 -4.559 1.00 85.69 79 ASN A C 1
ATOM 593 O O . ASN A 1 79 ? -9.055 1.105 -3.845 1.00 85.69 79 ASN A O 1
ATOM 597 N N . PHE A 1 80 ? -7.074 0.050 -4.061 1.00 88.19 80 PHE A N 1
ATOM 598 C CA . PHE A 1 80 ? -6.924 -0.213 -2.631 1.00 88.19 80 PHE A CA 1
ATOM 599 C C . PHE A 1 80 ? -6.892 1.097 -1.860 1.00 88.19 80 PHE A C 1
ATOM 601 O O . PHE A 1 80 ? -7.587 1.249 -0.860 1.00 88.19 80 PHE A O 1
ATOM 608 N N . LYS A 1 81 ? -6.094 2.066 -2.323 1.00 88.56 81 LYS A N 1
ATOM 609 C CA . LYS A 1 81 ? -5.982 3.370 -1.676 1.00 88.56 81 LYS A CA 1
ATOM 610 C C . LYS A 1 81 ? -7.338 4.061 -1.624 1.00 88.56 81 LYS A C 1
ATOM 612 O O . LYS A 1 81 ? -7.666 4.612 -0.584 1.00 88.56 81 LYS A O 1
ATOM 617 N N . GLN A 1 82 ? -8.112 4.032 -2.705 1.00 88.44 82 GLN A N 1
ATOM 618 C CA . GLN A 1 82 ? -9.428 4.662 -2.739 1.00 88.44 82 GLN A CA 1
ATOM 619 C C . GLN A 1 82 ? -10.402 3.996 -1.757 1.00 88.44 82 GLN A C 1
ATOM 621 O O . GLN A 1 82 ? -11.011 4.687 -0.946 1.00 88.44 82 GLN A O 1
ATOM 626 N N . SER A 1 83 ? -10.473 2.663 -1.757 1.00 87.00 83 SER A N 1
ATOM 627 C CA . SER A 1 83 ? -11.303 1.889 -0.822 1.00 87.00 83 SER A CA 1
ATOM 628 C C . SER A 1 83 ? -10.901 2.137 0.638 1.00 87.00 83 SER A C 1
ATOM 630 O O . SER A 1 83 ? -11.719 2.516 1.477 1.00 87.00 83 SER A O 1
ATOM 632 N N . ALA A 1 84 ? -9.603 2.047 0.931 1.00 88.62 84 ALA A N 1
ATOM 633 C CA . ALA A 1 84 ? -9.067 2.318 2.255 1.00 88.62 84 ALA A CA 1
ATOM 634 C C . ALA A 1 84 ? -9.280 3.782 2.673 1.00 88.62 84 ALA A C 1
ATOM 636 O O . ALA A 1 84 ? -9.560 4.043 3.837 1.00 88.62 84 ALA A O 1
ATOM 637 N N . MET A 1 85 ? -9.179 4.753 1.762 1.00 89.19 85 MET A N 1
ATOM 638 C CA . MET A 1 85 ? -9.461 6.150 2.097 1.00 89.19 85 MET A CA 1
ATOM 639 C C . MET A 1 85 ? -10.940 6.379 2.414 1.00 89.19 85 MET A C 1
ATOM 641 O O . MET A 1 85 ? -11.235 7.174 3.299 1.00 89.19 85 MET A O 1
ATOM 645 N N . ASN A 1 86 ? -11.859 5.662 1.775 1.00 88.69 86 ASN A N 1
ATOM 646 C CA . ASN A 1 86 ? -13.282 5.789 2.081 1.00 88.69 86 ASN A CA 1
ATOM 647 C C . ASN A 1 86 ? -13.639 5.204 3.456 1.00 88.69 86 ASN A C 1
ATOM 649 O O . ASN A 1 86 ? -14.452 5.787 4.163 1.00 88.69 86 ASN A O 1
ATOM 653 N N . ASN A 1 87 ? -13.015 4.088 3.850 1.00 88.81 87 ASN A N 1
ATOM 654 C CA . ASN A 1 87 ? -13.423 3.344 5.051 1.00 88.81 87 ASN A CA 1
ATOM 655 C C . ASN A 1 87 ? -12.515 3.547 6.274 1.00 88.81 87 ASN A C 1
ATOM 657 O O . ASN A 1 87 ? -12.937 3.322 7.404 1.00 88.81 87 ASN A O 1
ATOM 661 N N . LEU A 1 88 ? -11.248 3.917 6.070 1.00 89.25 88 LEU A N 1
ATOM 662 C CA . LEU A 1 88 ? -10.215 3.912 7.114 1.00 89.25 88 LEU A CA 1
ATOM 663 C C . LEU A 1 88 ? -9.465 5.243 7.243 1.00 89.25 88 LEU A C 1
ATOM 665 O O . LEU A 1 88 ? -8.587 5.353 8.101 1.00 89.25 88 LEU A O 1
ATOM 669 N N . SER A 1 89 ? -9.774 6.257 6.426 1.00 89.62 89 SER A N 1
ATOM 670 C CA . SER A 1 89 ? -9.007 7.511 6.424 1.00 89.62 89 SER A CA 1
ATOM 671 C C . SER A 1 89 ? -9.067 8.276 7.740 1.00 89.62 89 SER A C 1
ATOM 673 O O . SER A 1 89 ? -8.110 8.983 8.045 1.00 89.62 89 SER A O 1
ATOM 675 N N . ASP A 1 90 ? -10.111 8.126 8.550 1.00 89.81 90 ASP A N 1
ATOM 676 C CA . ASP A 1 90 ? -10.202 8.834 9.831 1.00 89.81 90 ASP A CA 1
ATOM 677 C C . ASP A 1 90 ? -9.168 8.327 10.842 1.00 89.81 90 ASP A C 1
ATOM 679 O O . ASP A 1 90 ? -8.533 9.106 11.554 1.00 89.81 90 ASP A O 1
ATOM 683 N N . GLN A 1 91 ? -8.948 7.012 10.867 1.00 89.50 91 GLN A N 1
ATOM 684 C CA . GLN A 1 91 ? -8.088 6.348 11.849 1.00 89.50 91 GLN A CA 1
ATOM 685 C C . GLN A 1 91 ? -6.686 6.059 11.313 1.00 89.50 91 GLN A C 1
ATOM 687 O O . GLN A 1 91 ? -5.753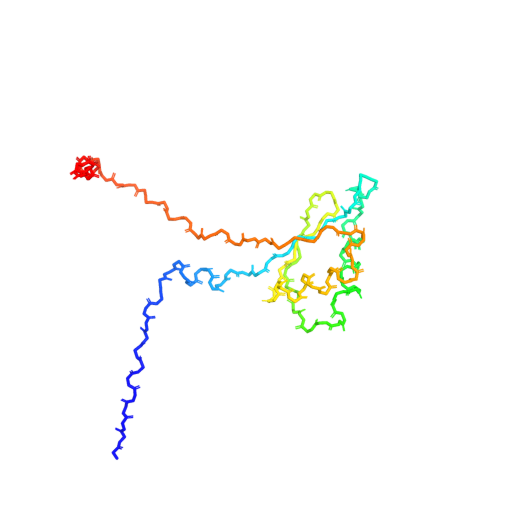 5.882 12.094 1.00 89.50 91 GLN A O 1
ATOM 692 N N . TYR A 1 92 ? -6.512 6.024 9.992 1.00 91.75 92 TYR A N 1
ATOM 693 C CA . TYR A 1 92 ? -5.272 5.596 9.364 1.00 91.75 92 TYR A CA 1
ATOM 694 C C . TYR A 1 92 ? -4.780 6.576 8.298 1.00 91.75 92 TYR A C 1
ATOM 696 O O . TYR A 1 92 ? -5.528 7.182 7.533 1.00 91.75 92 TYR A O 1
ATOM 704 N N . ASP A 1 93 ? -3.464 6.729 8.249 1.00 91.38 93 ASP A N 1
ATOM 705 C CA . ASP A 1 93 ? -2.721 7.387 7.193 1.00 91.38 93 ASP A CA 1
ATOM 706 C C . ASP A 1 93 ? -2.331 6.336 6.155 1.00 91.38 93 ASP A C 1
ATOM 708 O O . ASP A 1 93 ? -1.599 5.382 6.442 1.00 91.38 93 ASP A O 1
ATOM 712 N N . ILE A 1 94 ? -2.873 6.506 4.953 1.00 91.88 94 ILE A N 1
ATOM 713 C CA . ILE A 1 94 ? -2.778 5.550 3.857 1.00 91.88 94 ILE A CA 1
ATOM 714 C C . ILE A 1 94 ? -1.959 6.196 2.748 1.00 91.88 94 ILE A C 1
ATOM 716 O O . ILE A 1 94 ? -2.356 7.203 2.154 1.00 91.88 94 ILE A O 1
ATOM 720 N N . ARG A 1 95 ? -0.802 5.607 2.452 1.00 90.88 95 ARG A N 1
ATOM 721 C CA . ARG A 1 95 ? 0.153 6.147 1.482 1.00 90.88 95 ARG A CA 1
ATOM 722 C C . ARG A 1 95 ? 0.561 5.090 0.478 1.00 90.88 95 ARG A C 1
ATOM 724 O O . ARG A 1 95 ? 0.961 3.989 0.840 1.00 90.88 95 ARG A O 1
ATOM 731 N N . GLU A 1 96 ? 0.529 5.463 -0.791 1.00 89.50 96 GLU A N 1
ATOM 732 C CA . GLU A 1 96 ? 1.097 4.644 -1.852 1.00 89.50 96 GLU A CA 1
ATOM 733 C C . GLU A 1 96 ? 2.617 4.807 -1.883 1.00 89.50 96 GLU A C 1
ATOM 735 O O . GLU A 1 96 ? 3.146 5.924 -1.853 1.00 89.50 96 GLU A O 1
ATOM 740 N N . VAL A 1 97 ? 3.329 3.685 -1.943 1.00 87.31 97 VAL A N 1
ATOM 741 C CA . VAL A 1 97 ? 4.780 3.684 -2.085 1.00 87.31 97 VAL A CA 1
ATOM 742 C C . VAL A 1 97 ? 5.108 3.792 -3.563 1.00 87.31 97 VAL A C 1
ATOM 744 O O . VAL A 1 97 ? 4.856 2.873 -4.340 1.00 87.31 97 VAL A O 1
ATOM 747 N N . LYS A 1 98 ? 5.712 4.914 -3.955 1.00 80.81 98 LYS A N 1
ATOM 748 C CA . LYS A 1 98 ? 6.254 5.059 -5.305 1.00 80.81 98 LYS A CA 1
ATOM 749 C C . LYS A 1 98 ? 7.453 4.129 -5.453 1.00 80.81 98 LYS A C 1
ATOM 751 O O . LYS A 1 98 ? 8.445 4.280 -4.737 1.00 80.81 98 LYS A O 1
ATOM 756 N N . THR A 1 99 ? 7.377 3.187 -6.388 1.00 71.44 99 THR A N 1
ATOM 757 C CA . THR A 1 99 ? 8.533 2.368 -6.753 1.00 71.44 99 THR A CA 1
ATOM 758 C C . THR A 1 99 ? 9.619 3.283 -7.311 1.00 71.44 99 THR A C 1
ATOM 760 O O . THR A 1 99 ? 9.427 3.941 -8.333 1.00 71.44 99 THR A O 1
ATOM 763 N N . ILE A 1 100 ? 10.769 3.335 -6.642 1.00 71.12 100 ILE A N 1
ATOM 764 C CA . ILE A 1 100 ? 11.959 3.981 -7.194 1.00 71.12 100 ILE A CA 1
ATOM 765 C C . ILE A 1 100 ? 12.522 3.024 -8.246 1.00 71.12 100 ILE A C 1
ATOM 767 O O . ILE A 1 100 ? 12.744 1.849 -7.953 1.00 71.12 100 ILE A O 1
ATOM 771 N N . GLY A 1 101 ? 12.721 3.510 -9.472 1.00 67.69 101 GLY A N 1
ATOM 772 C CA . GLY A 1 101 ? 13.286 2.704 -10.553 1.00 67.69 101 GLY A CA 1
ATOM 773 C C . GLY A 1 101 ? 14.656 2.111 -10.181 1.00 67.69 101 GLY A C 1
ATOM 774 O O . GLY A 1 101 ? 15.378 2.694 -9.362 1.00 67.69 101 GLY A O 1
ATOM 775 N N . PRO A 1 102 ? 15.030 0.958 -10.764 1.00 73.00 102 PRO A N 1
ATOM 776 C CA . PRO A 1 102 ? 16.306 0.319 -10.471 1.00 73.00 102 PRO A CA 1
ATOM 777 C C . PRO A 1 102 ? 17.465 1.267 -10.800 1.00 73.00 102 PRO A C 1
ATOM 779 O O . PRO A 1 102 ? 17.541 1.823 -11.895 1.00 73.00 102 PRO A O 1
ATOM 782 N N . ARG A 1 103 ? 18.384 1.448 -9.845 1.00 77.50 103 ARG A N 1
ATOM 783 C CA . ARG A 1 103 ? 19.617 2.217 -10.052 1.00 77.50 103 ARG A CA 1
ATOM 784 C C . ARG A 1 103 ? 20.724 1.270 -10.488 1.00 77.50 103 ARG A C 1
ATOM 786 O O . ARG A 1 103 ? 21.110 0.384 -9.731 1.00 77.50 103 ARG A O 1
ATOM 793 N N . ILE A 1 104 ? 21.243 1.473 -11.694 1.00 76.38 104 ILE A N 1
ATOM 794 C CA . ILE A 1 104 ? 22.378 0.705 -12.204 1.00 76.38 104 ILE A CA 1
ATOM 795 C C . ILE A 1 104 ? 23.657 1.389 -11.726 1.00 76.38 104 ILE A C 1
ATOM 797 O O . ILE A 1 104 ? 23.923 2.538 -12.075 1.00 76.38 104 ILE A O 1
ATOM 801 N N . ARG A 1 105 ? 24.452 0.684 -10.918 1.00 80.06 105 ARG A N 1
ATOM 802 C CA . ARG A 1 105 ? 25.805 1.110 -10.554 1.00 80.06 105 ARG A CA 1
ATOM 803 C C . ARG A 1 105 ? 26.791 0.317 -11.397 1.00 80.06 105 ARG A C 1
ATOM 805 O O . ARG A 1 105 ? 26.927 -0.886 -11.207 1.00 80.06 105 ARG A O 1
ATOM 812 N N . ILE A 1 106 ? 27.480 0.997 -12.305 1.00 77.75 106 ILE A N 1
ATOM 813 C CA . ILE A 1 106 ? 28.577 0.398 -13.063 1.00 77.75 106 ILE A CA 1
ATOM 814 C C . ILE A 1 106 ? 29.821 0.445 -12.170 1.00 77.75 106 ILE A C 1
ATOM 816 O O . ILE A 1 106 ? 30.258 1.519 -11.755 1.00 77.75 106 ILE A O 1
ATOM 820 N N . THR A 1 107 ? 30.363 -0.719 -11.826 1.00 82.56 107 THR A N 1
ATOM 821 C CA . THR A 1 107 ? 31.620 -0.863 -11.083 1.00 82.56 107 THR A CA 1
ATOM 822 C C . THR A 1 107 ? 32.718 -1.359 -12.023 1.00 82.56 107 THR A C 1
ATOM 824 O O . THR A 1 107 ? 32.434 -1.980 -13.042 1.00 82.56 107 THR A O 1
ATOM 827 N N . GLY A 1 108 ? 33.980 -1.048 -11.715 1.00 81.19 108 GLY A N 1
ATOM 828 C CA . GLY A 1 108 ? 35.118 -1.530 -12.509 1.00 81.19 108 GLY A CA 1
ATOM 829 C C . GLY A 1 108 ? 35.383 -0.774 -13.814 1.00 81.19 108 GLY A C 1
ATOM 830 O O . GLY A 1 108 ? 36.051 -1.320 -14.682 1.00 81.19 108 GLY A O 1
ATOM 831 N N . ILE A 1 109 ? 34.899 0.467 -13.966 1.00 77.31 109 ILE A N 1
ATOM 832 C CA . ILE A 1 109 ? 35.287 1.325 -15.099 1.00 77.31 109 ILE A CA 1
ATOM 833 C C . ILE A 1 109 ? 36.793 1.618 -14.989 1.00 77.31 109 ILE A C 1
ATOM 835 O O . ILE A 1 109 ? 37.187 2.292 -14.027 1.00 77.31 109 ILE A O 1
ATOM 839 N N . PRO A 1 110 ? 37.622 1.157 -15.945 1.00 82.94 110 PRO A N 1
ATOM 840 C CA . PRO A 1 110 ? 39.055 1.421 -15.940 1.00 82.94 110 PRO A CA 1
ATOM 841 C C . PRO A 1 110 ? 39.351 2.924 -15.975 1.00 82.94 110 PRO A C 1
ATOM 843 O O . PRO A 1 110 ? 38.683 3.684 -16.682 1.00 82.94 110 PRO A O 1
ATOM 846 N N . ASP A 1 111 ? 40.379 3.365 -15.249 1.00 76.00 111 ASP A N 1
ATOM 847 C CA . ASP A 1 111 ? 40.663 4.796 -15.059 1.00 76.00 111 ASP A CA 1
ATOM 848 C C . ASP A 1 111 ? 41.001 5.548 -16.354 1.00 76.00 111 ASP A C 1
ATOM 850 O O . ASP A 1 111 ? 40.782 6.758 -16.441 1.00 76.00 111 ASP A O 1
ATOM 854 N N . TYR A 1 112 ? 41.456 4.846 -17.396 1.00 74.25 112 TYR A N 1
ATOM 855 C CA . TYR A 1 112 ? 41.725 5.450 -18.702 1.00 74.25 112 TYR A CA 1
ATOM 856 C C . TYR A 1 112 ? 40.449 5.888 -19.447 1.00 74.25 112 TYR A C 1
ATOM 858 O O . TYR A 1 112 ? 40.516 6.793 -20.276 1.00 74.25 112 TYR A O 1
ATOM 866 N N . ILE A 1 113 ? 39.281 5.309 -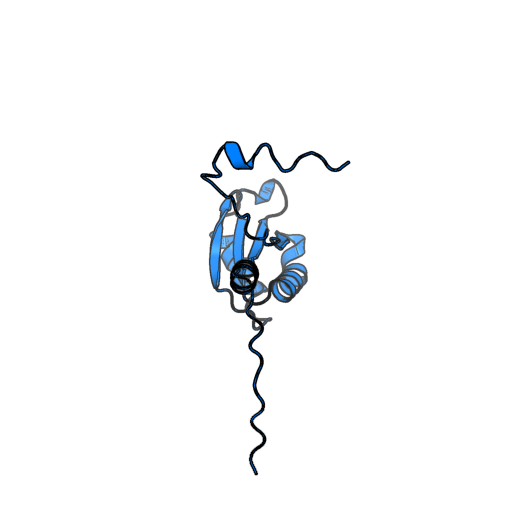19.137 1.00 71.12 113 ILE A N 1
ATOM 867 C CA . ILE A 1 113 ? 37.996 5.703 -19.741 1.00 71.12 113 ILE A CA 1
ATOM 868 C C . ILE A 1 113 ? 37.456 6.982 -19.085 1.00 71.12 113 ILE A C 1
ATOM 870 O O . ILE A 1 113 ? 36.868 7.826 -19.758 1.00 71.12 113 ILE A O 1
ATOM 874 N N . LYS A 1 114 ? 37.712 7.185 -17.785 1.00 61.16 114 LYS A N 1
ATOM 875 C CA . LYS A 1 114 ? 37.180 8.328 -17.016 1.00 61.16 114 LYS A CA 1
ATOM 876 C C . LYS A 1 114 ? 37.672 9.693 -17.512 1.00 61.16 114 LYS A C 1
ATOM 878 O O . LYS A 1 114 ? 36.998 10.691 -17.290 1.00 61.16 114 LYS A O 1
ATOM 883 N N . LYS A 1 115 ? 38.830 9.751 -18.180 1.00 59.78 115 LYS A N 1
ATOM 884 C CA . LYS A 1 115 ? 39.462 11.011 -18.607 1.00 59.78 115 LYS A CA 1
ATOM 885 C C . LYS A 1 115 ? 38.948 11.570 -19.939 1.00 59.78 115 LYS A C 1
ATOM 887 O O . LYS A 1 115 ? 39.260 12.713 -20.248 1.00 59.78 115 LYS A O 1
ATOM 892 N N . LYS A 1 116 ? 38.190 10.804 -20.736 1.00 57.75 116 LYS A N 1
ATOM 893 C CA . LYS A 1 116 ? 37.871 11.180 -22.129 1.00 57.75 116 LYS A CA 1
ATOM 894 C C . LYS A 1 116 ? 36.492 11.835 -22.326 1.00 57.75 116 LYS A C 1
ATOM 896 O O . LYS A 1 116 ? 36.183 12.235 -23.441 1.00 57.75 116 LYS A O 1
ATOM 901 N N . THR A 1 117 ? 35.682 11.979 -21.271 1.00 56.16 117 THR A N 1
ATOM 902 C CA . THR A 1 117 ? 34.251 12.332 -21.407 1.00 56.16 117 THR A CA 1
ATOM 903 C C . THR A 1 117 ? 33.792 13.467 -20.481 1.00 56.16 117 THR A C 1
ATOM 905 O O . THR A 1 117 ? 32.701 13.401 -19.926 1.00 56.16 117 THR A O 1
ATOM 908 N N . LEU A 1 118 ? 34.609 14.512 -20.293 1.00 54.28 118 LEU A N 1
ATOM 909 C CA . LEU A 1 118 ? 34.188 15.760 -19.621 1.00 54.28 118 LEU A CA 1
ATOM 910 C C . LEU A 1 118 ? 34.671 17.033 -20.343 1.00 54.28 118 LEU A C 1
ATOM 912 O O . LEU A 1 118 ? 34.900 18.063 -19.720 1.00 54.28 118 LEU A O 1
ATOM 916 N N . SER A 1 119 ? 34.817 16.981 -21.665 1.00 51.34 119 SER A N 1
ATOM 917 C CA . SER A 1 119 ? 35.080 18.163 -22.493 1.00 51.34 119 SER A CA 1
ATOM 918 C C . SER A 1 119 ? 34.020 18.278 -23.583 1.00 51.34 119 SER A C 1
ATOM 920 O O . SER A 1 119 ? 34.299 17.979 -24.736 1.00 51.34 119 SER A O 1
ATOM 922 N N . TYR A 1 120 ? 32.802 18.637 -23.183 1.00 42.81 120 TYR A N 1
ATOM 923 C CA . TYR A 1 120 ? 31.825 19.373 -23.991 1.00 42.81 120 TYR A CA 1
ATOM 924 C C . TYR A 1 120 ? 30.975 20.185 -23.003 1.00 42.81 120 TYR A C 1
ATOM 926 O O . TYR A 1 120 ? 30.127 19.628 -22.304 1.00 42.81 120 TYR A O 1
ATOM 934 N N . ILE A 1 121 ? 31.316 21.471 -22.885 1.00 42.34 121 ILE A N 1
ATOM 935 C CA . ILE A 1 121 ? 30.427 22.555 -22.442 1.00 42.34 121 ILE A CA 1
ATOM 936 C C . ILE A 1 121 ? 29.867 23.164 -23.723 1.00 42.34 121 ILE A C 1
ATOM 938 O O . ILE A 1 121 ? 30.676 23.299 -24.672 1.00 42.34 121 ILE A O 1
#

Organism: NCBI:txid2755281

Radius of gyration: 22.32 Å; chains: 1; bounding box: 57×40×70 Å

pLDDT: mean 77.5, std 13.91, range [41.16, 92.44]